Protein AF-A0A7Y4X3Y7-F1 (afdb_monomer_lite)

pLDDT: mean 86.73, std 10.45, range [45.06, 96.62]

Foldseek 3Di:
DCVVVVVVVVVVVLVVVLVVVLPPDPDVVVSVVSVQVSVCVVVVDQKDWDWDQDPVVQKTATPDMDNDDDCRPPIGHQCPDQVSVCVNPVDDDDDPD

Secondary structure (DSSP, 8-state):
--HHHHHHHHHHHHHHHHHHHHTT---HHHHHHHHHHHHHHHHT-S-EEEEEEETTTTEEEEEEEESS---TT-EEETTSHHHHHHHHH--------

Radius of gyration: 15.94 Å; chains: 1; bounding box: 43×37×36 Å

Structure (mmCIF, N/CA/C/O backbone):
data_AF-A0A7Y4X3Y7-F1
#
_entry.id   AF-A0A7Y4X3Y7-F1
#
loop_
_atom_site.group_PDB
_atom_site.id
_atom_site.type_symbol
_atom_site.label_atom_id
_atom_site.label_alt_id
_atom_site.label_comp_id
_atom_site.label_asym_id
_atom_site.label_entity_id
_atom_site.label_seq_id
_atom_site.pdbx_PDB_ins_code
_atom_site.Cartn_x
_atom_site.Cartn_y
_atom_site.Cartn_z
_atom_site.occupancy
_atom_site.B_iso_or_equiv
_atom_site.auth_seq_id
_atom_site.auth_comp_id
_atom_site.auth_asym_id
_atom_site.auth_atom_id
_atom_site.pdbx_PDB_model_num
ATOM 1 N N . MET A 1 1 ? 25.394 -26.125 -5.367 1.00 45.06 1 MET A N 1
ATOM 2 C CA . MET A 1 1 ? 25.002 -24.900 -6.098 1.00 45.06 1 MET A CA 1
ATOM 3 C C . MET A 1 1 ? 24.508 -23.866 -5.069 1.00 45.06 1 MET A C 1
ATOM 5 O O . MET A 1 1 ? 23.374 -23.993 -4.635 1.00 45.06 1 MET A O 1
ATOM 9 N N . PRO A 1 2 ? 25.351 -22.936 -4.567 1.00 52.72 2 PRO A N 1
ATOM 10 C CA . PRO A 1 2 ? 25.068 -22.154 -3.348 1.00 52.72 2 PRO A CA 1
ATOM 11 C C . PRO A 1 2 ? 24.492 -20.741 -3.589 1.00 52.72 2 PRO A C 1
ATOM 13 O O . PRO A 1 2 ? 24.397 -19.948 -2.658 1.00 52.72 2 PRO A O 1
ATOM 16 N N . LEU A 1 3 ? 24.109 -20.398 -4.823 1.00 53.22 3 LEU A N 1
ATOM 17 C CA . LEU A 1 3 ? 23.751 -19.019 -5.189 1.00 53.22 3 LEU A CA 1
ATOM 18 C C . LEU A 1 3 ? 22.453 -18.500 -4.531 1.00 53.22 3 LEU A C 1
ATOM 20 O O . LEU A 1 3 ? 22.324 -17.296 -4.338 1.00 53.22 3 LEU A O 1
ATOM 24 N N . HIS A 1 4 ? 21.536 -19.373 -4.097 1.00 57.47 4 HIS A N 1
ATOM 25 C CA . HIS A 1 4 ? 20.274 -18.941 -3.473 1.00 57.47 4 HIS A CA 1
ATOM 26 C C . HIS A 1 4 ? 20.416 -18.466 -2.016 1.00 57.47 4 HIS A C 1
ATOM 28 O O . HIS A 1 4 ? 19.683 -17.574 -1.595 1.00 57.47 4 HIS A O 1
ATOM 34 N N . THR A 1 5 ? 21.360 -19.014 -1.241 1.00 63.22 5 THR A N 1
ATOM 35 C CA . THR A 1 5 ? 21.500 -18.681 0.191 1.00 63.22 5 THR A CA 1
ATOM 36 C C . THR A 1 5 ? 21.887 -17.219 0.401 1.00 63.22 5 THR A C 1
ATOM 38 O O . THR A 1 5 ? 21.371 -16.575 1.308 1.00 63.22 5 THR A O 1
ATOM 41 N N . ASN A 1 6 ? 22.743 -16.674 -0.468 1.00 74.12 6 ASN A N 1
ATOM 42 C CA . ASN A 1 6 ? 23.222 -15.298 -0.344 1.00 74.12 6 ASN A CA 1
ATOM 43 C C . ASN A 1 6 ? 22.126 -14.276 -0.706 1.00 74.12 6 ASN A C 1
ATOM 45 O O . ASN A 1 6 ? 21.921 -13.311 0.021 1.00 74.12 6 ASN A O 1
ATOM 49 N N . GLN A 1 7 ? 21.324 -14.538 -1.747 1.00 73.94 7 GLN A N 1
ATOM 50 C CA . GLN A 1 7 ? 20.174 -13.683 -2.081 1.00 73.94 7 GLN A CA 1
ATOM 51 C C . GLN A 1 7 ? 19.102 -13.678 -0.987 1.00 73.94 7 GLN A C 1
ATOM 53 O O . GLN A 1 7 ? 18.524 -12.632 -0.703 1.00 73.94 7 GLN A O 1
ATOM 58 N N . ILE A 1 8 ? 18.826 -14.829 -0.368 1.00 80.19 8 ILE A N 1
ATOM 59 C CA . ILE A 1 8 ? 17.866 -14.904 0.741 1.00 80.19 8 ILE A CA 1
ATOM 60 C C . ILE A 1 8 ? 18.392 -14.126 1.949 1.00 80.19 8 ILE A C 1
ATOM 62 O O . ILE A 1 8 ? 17.640 -13.359 2.541 1.00 80.19 8 ILE A O 1
ATOM 66 N N . GLN A 1 9 ? 19.680 -14.264 2.279 1.00 82.56 9 GLN A N 1
ATOM 67 C CA . GLN A 1 9 ? 20.300 -13.480 3.346 1.00 82.56 9 GLN A CA 1
ATOM 68 C C . GLN A 1 9 ? 20.225 -11.979 3.066 1.00 82.56 9 GLN A C 1
ATOM 70 O O . GLN A 1 9 ? 19.773 -11.242 3.931 1.00 82.56 9 GLN A O 1
ATOM 75 N N . GLN A 1 10 ? 20.562 -11.535 1.854 1.00 82.75 10 GLN A N 1
ATOM 76 C CA . GLN A 1 10 ? 20.456 -10.125 1.471 1.00 82.75 10 GLN A CA 1
ATOM 77 C C . GLN A 1 10 ? 19.024 -9.597 1.598 1.00 82.75 10 GLN A C 1
ATOM 79 O O . GLN A 1 10 ? 18.821 -8.533 2.170 1.00 82.75 10 GLN A O 1
ATOM 84 N N . ARG A 1 11 ? 18.020 -10.356 1.135 1.00 76.06 11 ARG A N 1
ATOM 85 C CA . ARG A 1 11 ? 16.604 -9.973 1.271 1.00 76.06 11 ARG A CA 1
ATOM 86 C C . ARG A 1 11 ? 16.169 -9.874 2.731 1.00 76.06 11 ARG A C 1
ATOM 88 O O . ARG A 1 11 ? 15.473 -8.929 3.087 1.00 76.06 11 ARG A O 1
ATOM 95 N N . LEU A 1 12 ? 16.579 -10.828 3.569 1.00 82.25 12 LEU A N 1
ATOM 96 C CA . LEU A 1 12 ? 16.282 -10.806 5.002 1.00 82.25 12 LEU A CA 1
ATOM 97 C C . LEU A 1 12 ? 16.955 -9.618 5.694 1.00 82.25 12 LEU A C 1
ATOM 99 O O . LEU A 1 12 ? 16.311 -8.951 6.495 1.00 82.25 12 LEU A O 1
ATOM 103 N N . THR A 1 13 ? 18.210 -9.317 5.357 1.00 86.56 13 THR A N 1
ATOM 104 C CA . THR A 1 13 ? 18.917 -8.143 5.880 1.00 86.56 13 THR A CA 1
ATOM 105 C C . THR A 1 13 ? 18.222 -6.851 5.462 1.00 86.56 13 THR A C 1
ATOM 107 O O . THR A 1 13 ? 17.902 -6.051 6.329 1.00 86.56 13 THR A O 1
ATOM 110 N N . SER A 1 14 ? 17.872 -6.681 4.183 1.00 81.69 14 SER A N 1
ATOM 111 C CA . SER A 1 14 ? 17.136 -5.494 3.724 1.00 81.69 14 SER A CA 1
ATOM 112 C C . SER A 1 14 ? 15.776 -5.334 4.406 1.00 81.69 14 SER A C 1
ATOM 114 O O . SER A 1 14 ? 15.367 -4.213 4.695 1.00 81.69 14 SER A O 1
ATOM 116 N N . LEU A 1 15 ? 15.080 -6.438 4.694 1.00 83.06 15 LEU A N 1
ATOM 117 C CA . LEU A 1 15 ? 13.821 -6.406 5.438 1.00 83.06 15 LEU A CA 1
ATOM 118 C C . LEU A 1 15 ? 14.034 -5.990 6.903 1.00 83.06 15 LEU A C 1
ATOM 120 O O . LEU A 1 15 ? 13.263 -5.197 7.441 1.00 83.06 15 LEU A O 1
ATOM 124 N N . ILE A 1 16 ? 15.083 -6.497 7.553 1.00 84.62 16 ILE A N 1
ATOM 125 C CA . ILE A 1 16 ? 15.429 -6.126 8.931 1.00 84.62 16 ILE A CA 1
ATOM 126 C C . ILE A 1 16 ? 15.847 -4.653 9.002 1.00 84.62 16 ILE A C 1
ATOM 128 O O . ILE A 1 16 ? 15.371 -3.937 9.875 1.00 84.62 16 ILE A O 1
ATOM 132 N N . ASP A 1 17 ? 16.663 -4.176 8.067 1.00 82.94 17 ASP A N 1
ATOM 133 C CA . ASP A 1 17 ? 17.094 -2.777 8.022 1.00 82.94 17 ASP A CA 1
ATOM 134 C C . ASP A 1 17 ? 15.898 -1.840 7.803 1.00 82.94 17 ASP A C 1
ATOM 136 O O . ASP A 1 17 ? 15.753 -0.845 8.513 1.00 82.94 17 ASP A O 1
ATOM 140 N N . ALA A 1 18 ? 14.989 -2.197 6.886 1.00 79.62 18 ALA A N 1
ATOM 141 C CA . ALA A 1 18 ? 13.750 -1.454 6.678 1.00 79.62 18 ALA A CA 1
ATOM 142 C C . ALA A 1 18 ? 12.886 -1.436 7.947 1.00 79.62 18 ALA A C 1
ATOM 144 O O . ALA A 1 18 ? 12.416 -0.381 8.352 1.00 79.62 18 ALA A O 1
ATOM 145 N N . THR A 1 19 ? 12.710 -2.573 8.629 1.00 79.81 19 THR A N 1
ATOM 146 C CA . THR A 1 19 ? 11.920 -2.611 9.874 1.00 79.81 19 THR A CA 1
ATOM 147 C C . THR A 1 19 ? 12.572 -1.816 11.007 1.00 79.81 19 THR A C 1
ATOM 149 O O . THR A 1 19 ? 11.863 -1.132 11.736 1.00 79.81 19 THR A O 1
ATOM 152 N N . GLN A 1 20 ? 13.901 -1.820 11.134 1.00 79.75 20 GLN A N 1
ATOM 153 C CA . GLN A 1 20 ? 14.615 -1.006 12.124 1.00 79.75 20 GLN A CA 1
ATOM 154 C C . GLN A 1 20 ? 14.496 0.495 11.865 1.00 79.75 20 GLN A C 1
ATOM 156 O O . GLN A 1 20 ? 14.351 1.248 12.821 1.00 79.75 20 GLN A O 1
ATOM 161 N N . GLN A 1 21 ? 14.521 0.930 10.603 1.00 76.06 21 GLN A N 1
ATOM 162 C CA . GLN A 1 21 ? 14.293 2.336 10.255 1.00 76.06 21 GLN A CA 1
ATOM 163 C C . GLN A 1 21 ? 12.891 2.805 10.652 1.00 76.06 21 GLN A C 1
ATOM 165 O O . GLN A 1 21 ? 12.717 3.960 11.019 1.00 76.06 21 GLN A O 1
ATOM 170 N N . LEU A 1 22 ? 11.912 1.903 10.616 1.00 72.94 22 LEU A N 1
ATOM 171 C CA . LEU A 1 22 ? 10.525 2.187 10.976 1.00 72.94 22 LEU A CA 1
ATOM 172 C C . LEU A 1 22 ? 10.299 2.185 12.504 1.00 72.94 22 LEU A C 1
ATOM 174 O O . LEU A 1 22 ? 9.412 2.878 13.005 1.00 72.94 22 LEU A O 1
ATOM 178 N N . ILE A 1 23 ? 11.097 1.427 13.271 1.00 70.31 23 ILE A N 1
ATOM 179 C CA . ILE A 1 23 ? 10.989 1.350 14.736 1.00 70.31 23 ILE A CA 1
ATOM 180 C C . ILE A 1 23 ? 11.466 2.667 15.362 1.00 70.31 23 ILE A C 1
ATOM 182 O O . ILE A 1 23 ? 12.653 2.978 15.376 1.00 70.31 23 ILE A O 1
ATOM 186 N N . GLY A 1 24 ? 10.529 3.415 15.947 1.00 67.38 24 GLY A N 1
ATOM 187 C CA . GLY A 1 24 ? 10.798 4.675 16.649 1.00 67.38 24 GLY A CA 1
ATOM 188 C C . GLY A 1 24 ? 10.204 5.908 15.970 1.00 67.38 24 GLY A C 1
ATOM 189 O O . GLY A 1 24 ? 10.215 6.979 16.571 1.00 67.38 24 GLY A O 1
ATOM 190 N N . MET A 1 25 ? 9.641 5.758 14.768 1.00 71.31 25 MET A N 1
ATOM 191 C CA . MET A 1 25 ? 8.847 6.807 14.133 1.00 71.31 25 MET A CA 1
ATOM 192 C C . MET A 1 25 ? 7.510 6.944 14.863 1.00 71.31 25 MET A C 1
ATOM 194 O O . MET A 1 25 ? 6.736 5.992 14.956 1.00 71.31 25 MET A O 1
ATOM 198 N N . THR A 1 26 ? 7.252 8.128 15.411 1.00 72.69 26 THR A N 1
ATOM 199 C CA . THR A 1 26 ? 5.969 8.470 16.043 1.00 72.69 26 THR A CA 1
ATOM 200 C C . THR A 1 26 ? 4.998 9.141 15.083 1.00 72.69 26 THR A C 1
ATOM 202 O O . THR A 1 26 ? 3.805 9.148 15.368 1.00 72.69 26 THR A O 1
ATOM 205 N N . GLU A 1 27 ? 5.490 9.669 13.959 1.00 82.56 27 GLU A N 1
ATOM 206 C CA . GLU A 1 27 ? 4.671 10.332 12.948 1.00 82.56 27 GLU A CA 1
ATOM 207 C C . GLU A 1 27 ? 4.216 9.327 11.874 1.00 82.56 27 GLU A C 1
ATOM 209 O O . GLU A 1 27 ? 5.051 8.787 11.139 1.00 82.56 27 GLU A O 1
ATOM 214 N N . PRO A 1 28 ? 2.902 9.046 11.761 1.00 80.25 28 PRO A N 1
ATOM 215 C CA . PRO A 1 28 ? 2.385 8.046 10.829 1.00 80.25 28 PRO A CA 1
ATOM 216 C C . PRO A 1 28 ? 2.694 8.361 9.363 1.00 80.25 28 PRO A C 1
ATOM 218 O O . PRO A 1 28 ? 2.954 7.448 8.586 1.00 80.25 28 PRO A O 1
ATOM 221 N N . GLU A 1 29 ? 2.690 9.635 8.970 1.00 83.62 29 GLU A N 1
ATOM 222 C CA . GLU A 1 29 ? 2.965 10.034 7.584 1.00 83.62 29 GLU A CA 1
ATOM 223 C C . GLU A 1 29 ? 4.414 9.736 7.177 1.00 83.62 29 GLU A C 1
ATOM 225 O O . GLU A 1 29 ? 4.640 9.155 6.115 1.00 83.62 29 GLU A O 1
ATOM 230 N N . GLU A 1 30 ? 5.386 10.046 8.040 1.00 85.50 30 GLU A N 1
ATOM 231 C CA . GLU A 1 30 ? 6.804 9.746 7.793 1.00 85.50 30 GLU A CA 1
ATOM 232 C C . GLU A 1 30 ? 7.038 8.233 7.689 1.00 85.50 30 GLU A C 1
ATOM 234 O O . GLU A 1 30 ? 7.717 7.757 6.775 1.00 85.50 30 GLU A O 1
ATOM 239 N N . LEU A 1 31 ? 6.407 7.461 8.580 1.00 86.38 31 LEU A N 1
ATOM 240 C CA . LEU A 1 31 ? 6.454 6.001 8.565 1.00 86.38 31 LEU A CA 1
ATOM 241 C C . LEU A 1 31 ? 5.947 5.430 7.232 1.00 86.38 31 LEU A C 1
ATOM 243 O O . LEU A 1 31 ? 6.610 4.589 6.617 1.00 86.38 31 LEU A O 1
ATOM 247 N N . LEU A 1 32 ? 4.773 5.880 6.779 1.00 86.94 32 LEU A N 1
ATOM 248 C CA . LEU A 1 32 ? 4.174 5.416 5.528 1.00 86.94 32 LEU A CA 1
ATOM 249 C C . LEU A 1 32 ? 5.035 5.799 4.322 1.00 86.94 32 LEU A C 1
ATOM 251 O O . LEU A 1 32 ? 5.244 4.965 3.439 1.00 86.94 32 LEU A O 1
ATOM 255 N N . GLN A 1 33 ? 5.597 7.009 4.312 1.00 89.94 33 GLN A N 1
ATOM 256 C CA . GLN A 1 33 ? 6.498 7.438 3.250 1.00 89.94 33 GLN A CA 1
ATOM 257 C C . GLN A 1 33 ? 7.720 6.518 3.150 1.00 89.94 33 GLN A C 1
ATOM 259 O O . GLN A 1 33 ? 8.003 5.981 2.076 1.00 89.94 33 GLN A O 1
ATOM 264 N N . HIS A 1 34 ? 8.409 6.262 4.263 1.00 90.12 34 HIS A N 1
ATOM 265 C CA . HIS A 1 34 ? 9.582 5.387 4.273 1.00 90.12 34 HIS A CA 1
ATOM 266 C C . HIS A 1 34 ? 9.263 3.939 3.881 1.00 90.12 34 HIS A C 1
ATOM 268 O O . HIS A 1 34 ? 10.076 3.277 3.218 1.00 90.12 34 HIS A O 1
ATOM 274 N N . LEU A 1 35 ? 8.078 3.446 4.247 1.00 89.38 35 LEU A N 1
ATOM 275 C CA . LEU A 1 35 ? 7.597 2.128 3.842 1.00 89.38 35 LEU A CA 1
ATOM 276 C C . LEU A 1 35 ? 7.418 2.052 2.321 1.00 89.38 35 LEU A C 1
ATOM 278 O O . LEU A 1 35 ? 7.942 1.128 1.694 1.00 89.38 35 LEU A O 1
ATOM 282 N N . LEU A 1 36 ? 6.734 3.027 1.716 1.00 92.25 36 LEU A N 1
ATOM 283 C CA . LEU A 1 36 ? 6.473 3.037 0.273 1.00 92.25 36 LEU A CA 1
ATOM 284 C C . LEU A 1 36 ? 7.768 3.217 -0.526 1.00 92.25 36 LEU A C 1
ATOM 286 O O . LEU A 1 36 ? 7.977 2.528 -1.524 1.00 92.25 36 LEU A O 1
ATOM 290 N N . GLU A 1 37 ? 8.680 4.075 -0.065 1.00 93.44 37 GLU A N 1
ATOM 291 C CA . GLU A 1 37 ? 10.008 4.229 -0.667 1.00 93.44 37 GLU A CA 1
ATOM 292 C C . GLU A 1 37 ? 10.811 2.919 -0.636 1.00 93.44 37 GLU A C 1
ATOM 294 O O . GLU A 1 37 ? 11.495 2.569 -1.602 1.00 93.44 37 GLU A O 1
ATOM 299 N N . SER A 1 38 ? 10.730 2.173 0.468 1.00 91.12 38 SER A N 1
ATOM 300 C CA 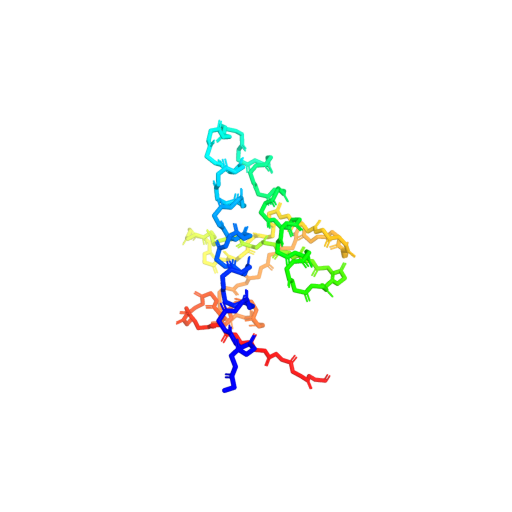. SER A 1 38 ? 11.395 0.874 0.600 1.00 91.12 38 SER A CA 1
ATOM 301 C C . SER A 1 38 ? 10.771 -0.180 -0.313 1.00 91.12 38 SER A C 1
ATOM 303 O O . SER A 1 38 ? 11.508 -0.934 -0.951 1.00 91.12 38 SER A O 1
ATOM 305 N N . ALA A 1 39 ? 9.441 -0.198 -0.439 1.00 91.00 39 ALA A N 1
ATOM 306 C CA . ALA A 1 39 ? 8.731 -1.079 -1.362 1.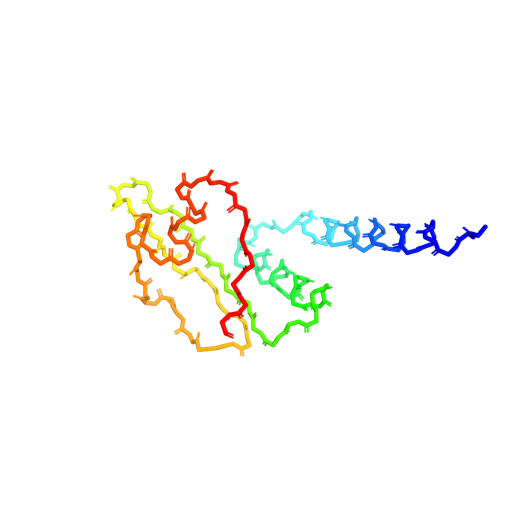00 91.00 39 ALA A CA 1
ATOM 307 C C . ALA A 1 39 ? 9.117 -0.795 -2.823 1.00 91.00 39 ALA A C 1
ATOM 309 O O . ALA A 1 39 ? 9.509 -1.716 -3.539 1.00 91.00 39 ALA A O 1
ATOM 310 N N . LEU A 1 40 ? 9.108 0.473 -3.248 1.00 94.25 40 LEU A N 1
ATOM 311 C CA . LEU A 1 40 ? 9.541 0.887 -4.588 1.00 94.25 40 LEU A CA 1
ATOM 312 C C . LEU A 1 40 ? 10.945 0.378 -4.927 1.00 94.25 40 LEU A C 1
ATOM 314 O O . LEU A 1 40 ? 11.147 -0.225 -5.981 1.00 94.25 40 LEU A O 1
ATOM 318 N N . ARG A 1 41 ? 11.906 0.567 -4.012 1.00 92.25 41 ARG A N 1
ATOM 319 C CA . ARG A 1 41 ? 13.284 0.084 -4.192 1.00 92.25 41 ARG A CA 1
ATOM 320 C C . ARG A 1 41 ? 13.361 -1.439 -4.263 1.00 92.25 41 ARG A C 1
ATOM 322 O O . ARG A 1 41 ? 14.095 -1.963 -5.095 1.00 92.25 41 ARG A O 1
ATOM 329 N N . LEU A 1 42 ? 12.629 -2.146 -3.400 1.00 90.44 42 LEU A N 1
ATOM 330 C CA . LEU A 1 42 ? 12.654 -3.609 -3.331 1.00 90.44 42 LEU A CA 1
ATOM 331 C C . LEU A 1 42 ? 12.087 -4.258 -4.600 1.00 90.44 42 LEU A C 1
ATOM 333 O O . LEU A 1 42 ? 12.621 -5.266 -5.062 1.00 90.44 42 LEU A O 1
ATOM 337 N N . PHE A 1 43 ? 11.018 -3.682 -5.151 1.00 89.56 43 PHE A N 1
ATOM 338 C CA . PHE A 1 43 ? 10.350 -4.186 -6.351 1.00 89.56 43 PHE A CA 1
ATOM 339 C C . PHE A 1 43 ? 10.879 -3.577 -7.654 1.00 89.56 43 PHE A C 1
ATOM 341 O O . PHE A 1 43 ? 10.480 -4.036 -8.720 1.00 89.56 43 PHE A O 1
ATOM 348 N N . ALA A 1 44 ? 11.778 -2.588 -7.579 1.00 92.94 44 ALA A N 1
ATOM 349 C CA . ALA A 1 44 ? 12.246 -1.809 -8.727 1.00 92.94 44 ALA A CA 1
ATOM 350 C C . ALA A 1 44 ? 11.077 -1.278 -9.584 1.00 92.94 44 ALA A C 1
ATOM 352 O O . ALA A 1 44 ? 11.091 -1.389 -10.808 1.00 92.94 44 ALA A O 1
ATOM 353 N N . ALA A 1 45 ? 10.046 -0.754 -8.916 1.00 94.06 45 ALA A N 1
ATOM 354 C CA . ALA A 1 45 ? 8.831 -0.245 -9.545 1.00 94.06 45 ALA A CA 1
ATOM 355 C C . ALA A 1 45 ? 8.899 1.274 -9.766 1.00 94.06 45 ALA A C 1
ATOM 357 O O . ALA A 1 45 ? 9.590 1.981 -9.031 1.00 94.06 45 ALA A O 1
ATOM 358 N N . ASP A 1 46 ? 8.138 1.774 -10.743 1.00 94.19 46 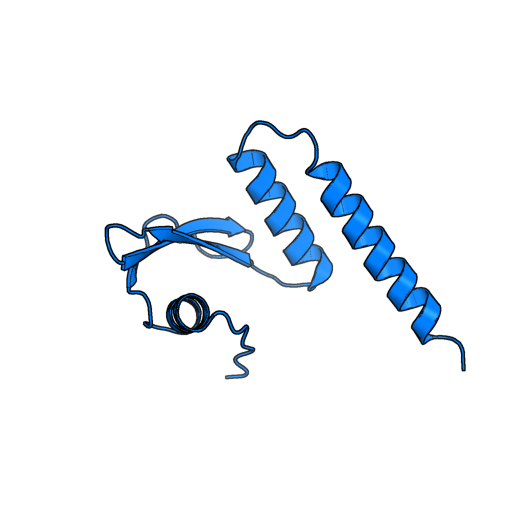ASP A N 1
ATOM 359 C CA . ASP A 1 46 ? 8.068 3.208 -11.059 1.00 94.19 46 ASP A CA 1
ATOM 360 C C . ASP A 1 46 ? 7.131 3.982 -10.119 1.00 94.19 46 ASP A C 1
ATOM 362 O O . ASP A 1 46 ? 7.350 5.163 -9.853 1.00 94.19 46 ASP A O 1
ATOM 366 N N . ALA A 1 47 ? 6.084 3.326 -9.606 1.00 94.31 47 ALA A N 1
ATOM 367 C CA . ALA A 1 47 ? 5.089 3.936 -8.732 1.00 94.31 47 ALA A CA 1
ATOM 368 C C . ALA A 1 47 ? 4.538 2.948 -7.693 1.00 94.31 47 ALA A C 1
ATOM 370 O O . ALA A 1 47 ? 4.493 1.738 -7.914 1.00 94.31 47 ALA A O 1
ATOM 371 N N . CYS A 1 48 ? 4.109 3.478 -6.548 1.00 93.75 48 CYS A N 1
ATOM 372 C CA . CYS A 1 48 ? 3.488 2.720 -5.467 1.00 93.75 48 CYS A CA 1
ATOM 373 C C . CYS A 1 48 ? 2.441 3.589 -4.769 1.00 93.75 48 CYS A C 1
ATOM 375 O O . CYS A 1 48 ? 2.680 4.771 -4.523 1.00 93.75 48 CYS A O 1
ATOM 377 N N . SER A 1 49 ? 1.289 3.008 -4.445 1.00 93.31 49 SER A N 1
ATOM 378 C CA . SER A 1 49 ? 0.238 3.673 -3.679 1.00 93.31 49 SER A CA 1
ATOM 379 C C . SER A 1 49 ? -0.211 2.807 -2.510 1.00 93.31 49 SER A C 1
ATOM 381 O O . SER A 1 49 ? -0.126 1.578 -2.552 1.00 93.31 49 SER A O 1
ATOM 383 N N . LEU A 1 50 ? -0.682 3.470 -1.457 1.00 92.44 50 LEU A N 1
ATOM 384 C CA . LEU A 1 50 ? -1.240 2.848 -0.268 1.00 92.44 50 LEU A CA 1
ATOM 385 C C . LEU A 1 50 ? -2.675 3.316 -0.086 1.00 92.44 50 LEU A C 1
ATOM 387 O O . LEU A 1 50 ? -2.931 4.518 -0.002 1.00 92.44 50 LEU A O 1
ATOM 391 N N . ALA A 1 51 ? -3.590 2.361 0.027 1.00 93.50 51 ALA A N 1
ATOM 392 C CA . ALA A 1 51 ? -4.966 2.618 0.409 1.00 93.50 51 ALA A CA 1
ATOM 393 C C . ALA A 1 51 ? -5.254 2.030 1.791 1.00 93.50 51 ALA A C 1
ATOM 395 O O . ALA A 1 51 ? -4.808 0.929 2.115 1.00 93.50 51 ALA A O 1
ATOM 396 N N . LEU A 1 52 ? -6.003 2.779 2.592 1.00 92.69 52 LEU A N 1
ATOM 397 C CA . LEU A 1 52 ? -6.502 2.366 3.894 1.00 92.69 52 LEU A CA 1
ATOM 398 C C . LEU A 1 52 ? -7.983 2.025 3.775 1.00 92.69 52 LEU A C 1
ATOM 400 O O . LEU A 1 52 ? -8.720 2.674 3.032 1.00 92.69 52 LEU A O 1
ATOM 404 N N . ILE A 1 53 ? -8.404 1.002 4.511 1.00 94.56 53 ILE A N 1
ATOM 405 C CA . ILE A 1 53 ? -9.810 0.623 4.604 1.00 94.56 53 ILE A CA 1
ATOM 406 C C . ILE A 1 53 ? -10.497 1.585 5.573 1.00 94.56 53 ILE A C 1
ATOM 408 O O . ILE A 1 53 ? -10.097 1.703 6.729 1.00 94.56 53 ILE A O 1
ATOM 412 N N . ASP A 1 54 ? -11.541 2.247 5.092 1.00 93.94 54 ASP A N 1
ATOM 413 C CA . ASP A 1 54 ? -12.556 2.892 5.910 1.00 93.94 54 ASP A CA 1
ATOM 414 C C . ASP A 1 54 ? -13.664 1.869 6.186 1.00 93.94 54 ASP A C 1
ATOM 416 O O . ASP A 1 54 ? -14.477 1.539 5.316 1.00 93.94 54 ASP A O 1
ATOM 420 N N . GLU A 1 55 ? -13.663 1.318 7.400 1.00 91.19 55 GLU A N 1
ATOM 421 C CA . GLU A 1 55 ? -14.631 0.300 7.810 1.00 91.19 55 GLU A CA 1
ATOM 422 C C . GLU A 1 55 ? -16.058 0.850 7.922 1.00 91.19 55 GLU A C 1
ATOM 424 O O . GLU A 1 55 ? -17.010 0.096 7.712 1.00 91.19 55 GLU A O 1
ATOM 429 N N . ALA A 1 56 ? -16.223 2.141 8.226 1.00 94.19 56 ALA A N 1
ATOM 430 C CA . ALA A 1 56 ? -17.538 2.746 8.406 1.00 94.19 56 ALA A CA 1
ATOM 431 C C . ALA A 1 56 ? -18.263 2.890 7.063 1.00 94.19 56 ALA A C 1
ATOM 433 O O . ALA A 1 56 ? -19.437 2.538 6.949 1.00 94.19 56 ALA A O 1
ATOM 434 N N . GLU A 1 57 ? -17.539 3.342 6.040 1.00 93.75 57 GLU A N 1
ATOM 435 C CA . GLU A 1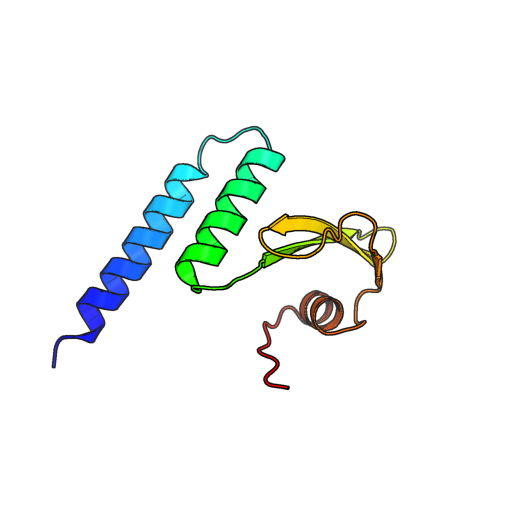 57 ? -18.085 3.583 4.701 1.00 93.75 57 GLU A CA 1
ATOM 436 C C . GLU A 1 57 ? -17.901 2.388 3.747 1.00 93.75 57 GLU A C 1
ATOM 438 O O . GLU A 1 57 ? -18.385 2.423 2.613 1.00 93.75 57 GLU A O 1
ATOM 443 N N . GLN A 1 58 ? -17.214 1.324 4.190 1.00 94.56 58 GLN A N 1
ATOM 444 C CA . GLN A 1 58 ? -16.857 0.144 3.385 1.00 94.56 58 GLN A CA 1
ATOM 445 C C . GLN A 1 58 ? -16.129 0.528 2.083 1.00 94.56 58 GLN A C 1
ATOM 447 O O . GLN A 1 58 ? -16.418 0.027 0.990 1.00 94.56 58 GLN A O 1
ATOM 452 N N . GLN A 1 59 ? -15.172 1.448 2.204 1.00 96.62 59 GLN A N 1
ATOM 453 C CA . GLN A 1 59 ? -14.427 2.030 1.088 1.00 96.62 59 GLN A CA 1
ATOM 454 C C . GLN A 1 59 ? -12.925 2.045 1.362 1.00 96.62 59 GLN A C 1
ATOM 456 O O . GLN A 1 59 ? -12.464 1.951 2.491 1.00 96.62 59 GLN A O 1
ATOM 461 N N . LEU A 1 60 ? -12.147 2.183 0.298 1.00 96.31 60 LEU A N 1
ATOM 462 C CA . LEU A 1 60 ? -10.710 2.382 0.315 1.00 96.31 60 LEU A CA 1
ATOM 463 C C . LEU A 1 60 ? -10.403 3.853 0.061 1.00 96.31 60 LEU A C 1
ATOM 465 O O . LEU A 1 60 ? -10.836 4.416 -0.949 1.00 96.31 60 LEU A O 1
ATOM 469 N N . ALA A 1 61 ? -9.619 4.451 0.951 1.00 94.44 61 ALA A N 1
ATOM 470 C CA . ALA A 1 61 ? -9.076 5.793 0.813 1.00 94.44 61 ALA A CA 1
ATOM 471 C C . ALA A 1 61 ? -7.577 5.719 0.534 1.00 94.44 61 ALA A C 1
ATOM 473 O O . ALA A 1 61 ? -6.819 5.165 1.328 1.00 94.44 61 ALA A O 1
ATOM 474 N N . PHE A 1 62 ? -7.136 6.280 -0.589 1.00 92.75 62 PHE A N 1
ATOM 475 C CA . PHE A 1 62 ? -5.713 6.352 -0.908 1.00 92.75 62 PHE A CA 1
ATOM 476 C C . PHE A 1 62 ? -5.043 7.360 0.026 1.00 92.75 62 PHE A C 1
ATOM 478 O O . PHE A 1 62 ? -5.334 8.550 -0.019 1.00 92.75 62 PHE A O 1
ATOM 485 N N . ALA A 1 63 ? -4.175 6.870 0.903 1.00 90.62 63 ALA A N 1
ATOM 486 C CA . ALA A 1 63 ? -3.489 7.687 1.894 1.00 90.62 63 ALA A CA 1
ATOM 487 C C . ALA A 1 63 ? -2.210 8.316 1.331 1.00 90.62 63 ALA A C 1
ATOM 489 O O . ALA A 1 63 ? -1.819 9.397 1.756 1.00 90.62 63 ALA A O 1
ATOM 490 N N . MET A 1 64 ? -1.546 7.639 0.387 1.00 91.81 64 MET A N 1
ATOM 491 C CA . MET A 1 64 ? -0.280 8.104 -0.173 1.00 91.81 64 MET A CA 1
ATOM 492 C C . MET A 1 64 ? -0.004 7.482 -1.539 1.00 91.81 64 MET A C 1
ATOM 494 O O . MET A 1 64 ? -0.310 6.310 -1.764 1.00 91.81 64 MET A O 1
ATOM 498 N N . THR A 1 65 ? 0.617 8.248 -2.439 1.00 93.62 65 THR A N 1
ATOM 499 C CA . THR A 1 65 ? 1.179 7.744 -3.700 1.00 93.62 65 THR A CA 1
ATOM 500 C C . THR A 1 65 ? 2.571 8.321 -3.948 1.00 93.62 65 THR A C 1
ATOM 502 O O . THR A 1 65 ? 2.785 9.523 -3.818 1.00 93.62 65 THR A O 1
ATOM 505 N N . LEU A 1 66 ? 3.514 7.468 -4.349 1.00 93.12 66 LEU A N 1
ATOM 506 C CA . LEU A 1 66 ? 4.866 7.836 -4.769 1.00 93.12 66 LEU A CA 1
ATOM 507 C C . LEU A 1 66 ? 5.086 7.426 -6.230 1.00 93.12 66 LEU A C 1
ATOM 509 O O . LEU A 1 66 ? 4.689 6.334 -6.630 1.00 93.12 66 LEU A O 1
ATOM 513 N N . GLY A 1 67 ? 5.714 8.297 -7.028 1.00 90.69 67 GLY A N 1
ATOM 514 C CA . GLY A 1 67 ? 6.096 8.021 -8.426 1.00 90.69 67 GLY A CA 1
ATOM 515 C C . GLY A 1 67 ? 4.956 8.019 -9.460 1.00 90.69 67 GLY A C 1
ATOM 516 O O . GLY A 1 67 ? 5.224 7.982 -10.657 1.00 90.69 67 GLY A O 1
ATOM 517 N N . GLY A 1 68 ? 3.694 8.106 -9.024 1.00 89.25 68 GLY A N 1
ATOM 518 C CA . GLY A 1 68 ? 2.503 8.098 -9.881 1.00 89.25 68 GLY A CA 1
ATOM 519 C C . GLY A 1 68 ? 1.628 9.349 -9.758 1.00 89.25 68 GLY A C 1
ATOM 520 O O . GLY A 1 68 ? 1.993 10.335 -9.116 1.00 89.25 68 GLY A O 1
ATOM 521 N N . ALA A 1 69 ? 0.448 9.303 -10.382 1.00 87.94 69 ALA A N 1
ATOM 522 C CA . ALA A 1 69 ? -0.569 10.337 -10.209 1.00 87.94 69 ALA A CA 1
ATOM 523 C C . ALA A 1 69 ? -1.062 10.365 -8.756 1.00 87.94 69 ALA A C 1
ATOM 525 O O . ALA A 1 69 ? -1.220 9.320 -8.134 1.00 87.94 69 ALA A O 1
ATOM 526 N N . ARG A 1 70 ? -1.332 11.561 -8.231 1.00 87.06 70 ARG A N 1
ATOM 527 C CA . ARG A 1 70 ? -1.948 11.728 -6.911 1.00 87.06 70 ARG A CA 1
ATOM 528 C C . ARG A 1 70 ? -3.341 11.105 -6.891 1.00 87.06 70 ARG A C 1
ATOM 530 O O . ARG A 1 70 ? -4.145 11.369 -7.783 1.00 87.06 70 ARG A O 1
ATOM 537 N N . MET A 1 71 ? -3.600 10.275 -5.886 1.00 87.31 71 MET A N 1
ATOM 538 C CA . MET A 1 71 ? -4.843 9.510 -5.746 1.00 87.31 71 MET A CA 1
ATOM 539 C C . MET A 1 71 ? -5.591 9.832 -4.450 1.00 87.31 71 MET A C 1
ATOM 541 O O . MET A 1 71 ? -6.622 9.226 -4.196 1.00 87.31 71 MET A O 1
ATOM 545 N N . GLU A 1 72 ? -5.122 10.780 -3.636 1.00 85.69 72 GLU A N 1
ATOM 546 C CA . GLU A 1 72 ? -5.594 11.005 -2.262 1.00 85.69 72 GLU A CA 1
ATOM 547 C C . GLU A 1 72 ? -7.082 11.402 -2.170 1.00 85.69 72 GLU A C 1
ATOM 549 O O . GLU A 1 72 ? -7.756 11.138 -1.170 1.00 85.69 72 GLU A O 1
ATOM 554 N N . GLU A 1 73 ? -7.632 11.986 -3.236 1.00 86.06 73 GLU A N 1
ATOM 555 C CA . GLU A 1 73 ? -9.058 12.324 -3.358 1.00 86.06 73 GLU A CA 1
ATOM 556 C C . GLU A 1 73 ? -9.921 11.147 -3.840 1.00 86.06 73 GLU A C 1
ATOM 558 O O . GLU A 1 73 ? -11.148 11.189 -3.753 1.00 86.06 73 GLU A O 1
ATOM 563 N N . PHE A 1 74 ? -9.304 10.077 -4.341 1.00 89.75 74 PHE A N 1
ATOM 564 C CA . PHE A 1 74 ? -10.015 8.932 -4.887 1.00 89.75 74 PHE A CA 1
ATOM 565 C C . PHE A 1 74 ? -10.501 8.003 -3.769 1.00 89.75 74 PHE A C 1
ATOM 567 O O . PHE A 1 74 ? -9.808 7.748 -2.776 1.00 89.75 74 PHE A O 1
ATOM 574 N N . ARG A 1 75 ? -11.72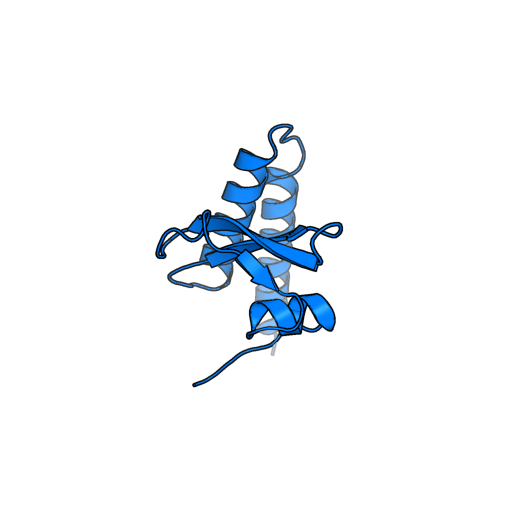2 7.492 -3.936 1.00 93.31 75 ARG A N 1
ATOM 575 C CA . ARG A 1 75 ? -12.344 6.499 -3.060 1.00 93.31 75 ARG A CA 1
ATOM 576 C C . ARG A 1 75 ? -12.845 5.340 -3.902 1.00 93.31 75 ARG A C 1
ATOM 578 O O . ARG A 1 75 ? -13.400 5.557 -4.978 1.00 93.31 75 ARG A O 1
ATOM 585 N N . LEU A 1 76 ? -12.644 4.122 -3.414 1.00 94.69 76 LEU A N 1
ATOM 586 C CA . LEU A 1 76 ? -13.034 2.900 -4.115 1.00 94.69 76 LEU A CA 1
ATOM 587 C C . LEU A 1 76 ? -13.820 1.989 -3.165 1.00 94.69 76 LEU A C 1
ATOM 589 O O . LEU A 1 76 ? -13.292 1.652 -2.111 1.00 94.69 76 LEU A O 1
ATOM 593 N N . PRO A 1 77 ? -15.048 1.567 -3.496 1.00 95.38 77 PRO A N 1
ATOM 594 C CA . PRO A 1 77 ? -15.763 0.560 -2.719 1.00 95.38 77 PRO A CA 1
ATOM 595 C C . PRO A 1 77 ? -14.945 -0.723 -2.536 1.00 95.38 77 PRO A C 1
ATOM 597 O O . PRO A 1 77 ? -14.233 -1.155 -3.450 1.00 95.38 77 PRO A O 1
ATOM 600 N N . LEU A 1 78 ? -15.082 -1.366 -1.374 1.00 94.75 78 LEU A N 1
ATOM 601 C CA . LEU A 1 78 ? -14.535 -2.709 -1.172 1.00 94.75 78 LEU A CA 1
ATOM 602 C C . LEU A 1 78 ? -15.088 -3.680 -2.229 1.00 94.75 78 LEU A C 1
ATOM 604 O O . LEU A 1 78 ? -16.231 -3.566 -2.672 1.00 94.75 78 LEU A O 1
ATOM 608 N N . GLY A 1 79 ? -14.242 -4.604 -2.687 1.00 93.44 79 GLY A N 1
ATOM 609 C CA . GLY A 1 79 ? -14.563 -5.544 -3.764 1.00 93.44 79 GLY A CA 1
ATOM 610 C C . GLY A 1 79 ? -14.515 -4.961 -5.184 1.00 93.44 79 GLY A C 1
ATOM 611 O O . GLY A 1 79 ? -14.558 -5.727 -6.148 1.00 93.44 79 GLY A O 1
ATOM 612 N N . GLN A 1 80 ? -14.389 -3.637 -5.360 1.00 94.06 80 GLN A N 1
ATOM 613 C CA . GLN A 1 80 ? -14.316 -3.023 -6.688 1.00 94.06 80 GLN A CA 1
ATOM 614 C C . GLN A 1 80 ? -12.871 -2.835 -7.164 1.00 94.06 80 GLN A C 1
ATOM 616 O O . GLN A 1 80 ? -12.014 -2.343 -6.437 1.00 94.06 80 GLN A O 1
ATOM 621 N N . GLY A 1 81 ? -12.601 -3.184 -8.426 1.00 92.06 81 GLY A N 1
ATOM 622 C CA . GLY A 1 81 ? -11.259 -3.092 -9.007 1.00 92.06 81 GLY A CA 1
ATOM 623 C C . GLY A 1 81 ? -10.250 -4.042 -8.347 1.00 92.06 81 GLY A C 1
ATOM 624 O O . GLY A 1 81 ? -10.591 -4.825 -7.465 1.00 92.06 81 GLY A O 1
ATOM 625 N N . ILE A 1 82 ? -8.987 -3.979 -8.782 1.00 93.50 82 ILE A N 1
ATOM 626 C CA . ILE A 1 82 ? -7.934 -4.882 -8.284 1.00 93.50 82 ILE A CA 1
ATOM 627 C C . ILE A 1 82 ? -7.701 -4.659 -6.783 1.00 93.50 82 ILE A C 1
ATOM 629 O O . ILE A 1 82 ? -7.725 -5.609 -6.007 1.00 93.50 82 ILE A O 1
ATOM 633 N N . VAL A 1 83 ? -7.537 -3.401 -6.361 1.00 93.94 83 VAL A N 1
ATOM 634 C CA . VAL A 1 83 ? -7.260 -3.059 -4.955 1.00 93.94 83 VAL A CA 1
ATOM 635 C C . VAL A 1 83 ? -8.438 -3.428 -4.047 1.00 93.94 83 VAL A C 1
ATOM 637 O O . VAL A 1 83 ? -8.223 -4.018 -2.992 1.00 93.94 83 VAL A O 1
ATOM 640 N N . GLY A 1 84 ? -9.681 -3.154 -4.465 1.00 94.94 84 GLY A N 1
ATOM 641 C CA . GLY A 1 84 ? -10.873 -3.527 -3.697 1.00 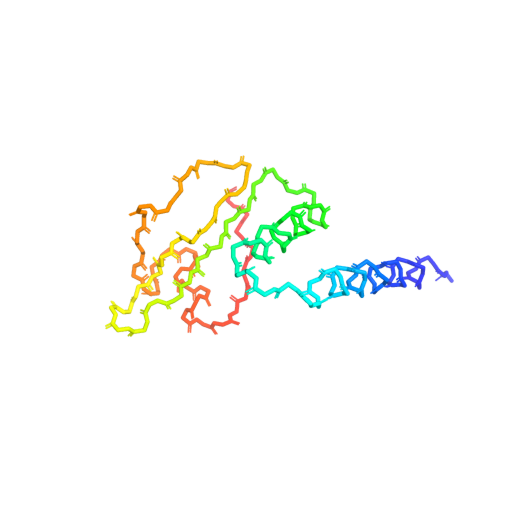94.94 84 GLY A CA 1
ATOM 642 C C . GLY A 1 84 ? -11.066 -5.035 -3.588 1.00 94.94 84 GLY A C 1
ATOM 643 O O . GLY A 1 84 ? -11.443 -5.514 -2.520 1.00 94.94 84 GLY A O 1
ATOM 644 N N . TRP A 1 85 ? -10.761 -5.794 -4.644 1.00 95.19 85 TRP A N 1
ATOM 645 C CA . TRP A 1 85 ? -10.794 -7.257 -4.599 1.00 95.19 85 TRP A CA 1
ATOM 646 C C . TRP A 1 85 ? -9.763 -7.820 -3.611 1.00 95.19 85 TRP A C 1
ATOM 648 O O . TRP A 1 85 ? -10.107 -8.662 -2.783 1.00 95.19 85 TRP A O 1
ATOM 658 N N . VAL A 1 86 ? -8.522 -7.314 -3.643 1.00 96.12 86 VAL A N 1
ATOM 659 C CA . VAL A 1 86 ? -7.461 -7.724 -2.703 1.00 96.12 86 VAL A CA 1
ATOM 660 C C . VAL A 1 86 ? -7.849 -7.384 -1.264 1.00 96.12 86 VAL A C 1
ATOM 662 O O . VAL A 1 86 ? -7.687 -8.222 -0.382 1.00 96.12 86 VAL A O 1
ATOM 665 N N . ALA A 1 87 ? -8.401 -6.190 -1.024 1.00 95.31 87 ALA A N 1
ATOM 666 C CA . ALA A 1 87 ? -8.856 -5.777 0.302 1.00 95.31 87 ALA A CA 1
ATOM 667 C C . ALA A 1 87 ? -9.986 -6.670 0.846 1.00 95.31 87 ALA A C 1
ATOM 669 O O . ALA A 1 87 ? -10.014 -6.953 2.039 1.00 95.31 87 ALA A O 1
ATOM 670 N N . GLU A 1 88 ? -10.889 -7.148 -0.016 1.00 94.44 88 GLU A N 1
ATOM 671 C CA . GLU A 1 88 ? -11.972 -8.052 0.385 1.00 94.44 88 GLU A CA 1
ATOM 672 C C . GLU A 1 88 ? -11.478 -9.487 0.650 1.00 94.44 88 GLU A C 1
ATOM 674 O O . GLU A 1 88 ? -11.935 -10.135 1.592 1.00 94.44 88 GLU A O 1
ATOM 679 N N . LYS A 1 89 ? -10.570 -10.013 -0.184 1.00 94.69 89 LYS A N 1
ATOM 680 C CA . LYS A 1 89 ? -10.124 -11.417 -0.103 1.00 94.69 89 LYS A CA 1
ATOM 681 C C . LYS A 1 89 ? -8.927 -11.643 0.814 1.00 94.69 89 LYS A C 1
ATOM 683 O O . LYS A 1 89 ? -8.740 -12.760 1.286 1.00 94.69 89 LYS A O 1
ATOM 688 N N . GLY A 1 90 ? -8.114 -10.616 1.052 1.00 94.25 90 GLY A N 1
ATOM 689 C CA . GLY A 1 90 ? -6.846 -10.744 1.773 1.00 94.25 90 GLY A CA 1
ATOM 690 C C . GLY A 1 90 ? -5.762 -11.491 0.985 1.00 94.25 90 GLY A C 1
ATOM 691 O O . GLY A 1 90 ? -4.772 -11.928 1.568 1.00 94.25 90 GLY A O 1
ATOM 692 N N . GLU A 1 91 ? -5.935 -11.646 -0.330 1.00 95.38 91 GLU A N 1
ATOM 693 C CA . GLU A 1 91 ? -5.014 -12.364 -1.213 1.00 95.38 91 GLU A CA 1
ATOM 694 C C . GLU A 1 91 ? -4.376 -11.395 -2.213 1.00 95.38 91 GLU A C 1
ATOM 696 O O . GLU A 1 91 ? -5.074 -10.693 -2.941 1.00 95.38 91 GLU A O 1
ATOM 701 N N . GLY A 1 92 ? -3.042 -11.353 -2.258 1.00 94.25 92 GLY A N 1
ATOM 702 C CA . GLY A 1 92 ? -2.311 -10.532 -3.225 1.00 94.25 92 GLY A CA 1
ATOM 703 C C . GLY A 1 92 ? -2.423 -11.080 -4.650 1.00 94.25 92 GLY A C 1
ATOM 704 O O . GLY A 1 92 ? -2.419 -12.293 -4.857 1.00 94.25 92 GLY A O 1
ATOM 705 N N . VAL A 1 93 ? -2.472 -10.187 -5.641 1.00 94.44 93 VAL A N 1
ATOM 706 C CA . VAL A 1 93 ? -2.605 -10.545 -7.061 1.00 94.44 93 VAL A CA 1
ATOM 707 C C . VAL A 1 93 ? -1.613 -9.769 -7.924 1.00 94.44 93 VAL A C 1
ATOM 709 O O . VAL A 1 93 ? -1.276 -8.626 -7.626 1.00 94.44 93 VAL A O 1
ATOM 712 N N . ILE A 1 94 ? -1.160 -10.398 -9.009 1.00 93.38 94 ILE A N 1
ATOM 713 C CA . ILE A 1 94 ? -0.405 -9.754 -10.086 1.00 93.38 94 ILE A CA 1
ATOM 714 C C . ILE A 1 94 ? -1.319 -9.728 -11.315 1.00 93.38 94 ILE A C 1
ATOM 716 O O . ILE A 1 94 ? -1.753 -10.785 -11.775 1.00 93.38 94 ILE A O 1
ATOM 720 N N . ALA A 1 95 ? -1.624 -8.537 -11.828 1.00 90.75 95 ALA A N 1
ATOM 721 C CA . ALA A 1 95 ? -2.315 -8.360 -13.103 1.00 90.75 95 ALA A CA 1
ATOM 722 C C . ALA A 1 95 ? -1.270 -8.137 -14.208 1.00 90.75 95 ALA A C 1
ATOM 724 O O . ALA A 1 95 ? -0.398 -7.288 -14.056 1.00 90.75 95 ALA A O 1
ATOM 725 N N . ASN A 1 96 ? -1.334 -8.944 -15.271 1.00 89.12 96 ASN A N 1
ATOM 726 C CA . ASN A 1 96 ? -0.377 -8.952 -16.387 1.00 89.12 96 ASN A CA 1
ATOM 727 C C . ASN A 1 96 ? -1.045 -8.505 -17.701 1.00 89.12 96 ASN A C 1
ATOM 729 O O . ASN A 1 96 ? -0.821 -9.140 -18.732 1.00 89.12 96 ASN A O 1
ATOM 733 N N . ASP A 1 97 ? -1.963 -7.542 -17.638 1.00 67.94 97 ASP A N 1
ATOM 734 C CA . ASP A 1 97 ? -2.690 -7.060 -18.817 1.00 67.94 97 ASP A CA 1
ATOM 735 C C . ASP A 1 97 ? -1.780 -6.440 -19.893 1.00 67.94 97 ASP A C 1
ATOM 737 O O . ASP A 1 97 ? -0.685 -5.926 -19.565 1.00 67.94 97 ASP A O 1
#

Sequence (97 aa):
MPLHTNQIQQRLTSLIDATQQLIGMTEPEELLQHLLESALRLFAADACSLALIDEAEQQLAFAMTLGGARMEEFRLPLGQGIVGWVAEKGEGVIAND